Protein AF-A0A3D1ZGX5-F1 (afdb_monomer_lite)

Radius of gyration: 14.47 Å; chains: 1; bounding box: 33×25×50 Å

Foldseek 3Di:
DDQDPVNVLVVLLVQLLVLLVLLLCLQQPVPDDPPNDRLDAQSPVQVVCSSVVSCCLPPNDDPPDDDDDDPSNQSSVQSSCVVVVNDDPVQSNQPSHDVGGD

Secondary structure (DSSP, 8-state):
-PPPHHHHHHHHHHHHHHHHHHHHHIIIIIS--TT-------HHHHHTTHHHHHHIIIII--TT------GGGHHHHHHHHHHTT-S-GGGGG-BTSTTSB-

pLDDT: mean 94.13, std 5.49, range [61.94, 98.69]

Sequence (102 aa):
MFIDRDDVLEEIQDRVLWIAMQLVHHANNVRQNPDGSKVGGHQSSSASVVTMMTSLYFDYMNAGDRVAVKPHASPVYHAIQYLLGNLDPKYLTEMRAFHGLQ

Structure (mmCIF, N/CA/C/O backbone):
data_AF-A0A3D1ZGX5-F1
#
_entry.id   AF-A0A3D1ZGX5-F1
#
loop_
_atom_site.group_PDB
_atom_site.id
_atom_site.type_symbol
_atom_site.label_atom_id
_atom_site.label_alt_id
_atom_site.label_comp_id
_atom_site.label_asym_id
_atom_site.label_entity_id
_atom_site.label_seq_id
_atom_site.pdbx_PDB_ins_code
_atom_site.Cartn_x
_atom_site.Cartn_y
_atom_site.Cartn_z
_atom_site.occupancy
_atom_site.B_iso_or_equiv
_atom_site.auth_seq_id
_atom_site.auth_comp_id
_atom_site.auth_asym_id
_atom_site.auth_atom_id
_atom_site.pdbx_PDB_model_num
ATOM 1 N N . MET A 1 1 ? -0.746 2.849 -30.001 1.00 61.94 1 MET A N 1
ATOM 2 C CA . MET A 1 1 ? -0.198 3.588 -28.850 1.00 61.94 1 MET A CA 1
ATOM 3 C C . MET A 1 1 ? 0.609 2.576 -28.064 1.00 61.94 1 MET A C 1
ATOM 5 O O . MET A 1 1 ? 0.029 1.584 -27.643 1.00 61.94 1 MET A O 1
ATOM 9 N N . PHE A 1 2 ? 1.933 2.714 -28.038 1.00 74.19 2 PHE A N 1
ATOM 10 C CA . PHE A 1 2 ? 2.760 1.881 -27.165 1.00 74.19 2 PHE A CA 1
ATOM 11 C C . PHE A 1 2 ? 2.602 2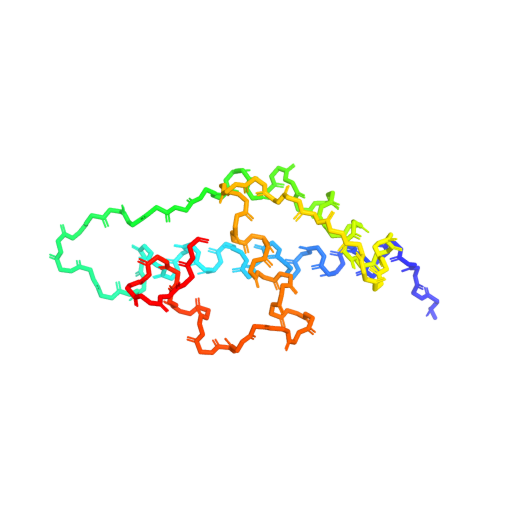.445 -25.757 1.00 74.19 2 PHE A C 1
ATOM 13 O O . PHE A 1 2 ? 2.667 3.660 -25.600 1.00 74.19 2 PHE A O 1
ATOM 20 N N . ILE A 1 3 ? 2.293 1.587 -24.792 1.00 82.00 3 ILE A N 1
ATOM 21 C CA . ILE A 1 3 ? 2.225 1.973 -23.384 1.00 82.00 3 ILE A CA 1
ATOM 22 C C . ILE A 1 3 ? 3.671 2.006 -22.883 1.00 82.00 3 ILE A C 1
ATOM 24 O O . ILE A 1 3 ? 4.379 1.009 -23.054 1.00 82.00 3 ILE A O 1
ATOM 28 N N . ASP A 1 4 ? 4.117 3.139 -22.339 1.00 94.12 4 ASP A N 1
ATOM 29 C CA . ASP A 1 4 ? 5.440 3.230 -21.726 1.00 94.12 4 ASP A CA 1
ATOM 30 C C . ASP A 1 4 ? 5.444 2.496 -20.377 1.00 94.12 4 ASP A C 1
ATOM 32 O O . ASP A 1 4 ? 4.427 2.423 -19.689 1.00 94.12 4 ASP A O 1
ATOM 36 N N . ARG A 1 5 ? 6.585 1.927 -19.981 1.00 94.06 5 ARG A N 1
ATOM 37 C CA . ARG A 1 5 ? 6.710 1.249 -18.681 1.00 94.06 5 ARG A CA 1
ATOM 38 C C . ARG A 1 5 ? 6.383 2.214 -17.545 1.00 94.06 5 ARG A C 1
ATOM 40 O O . ARG A 1 5 ? 5.713 1.821 -16.593 1.00 94.06 5 ARG A O 1
ATOM 47 N N . ASP A 1 6 ? 6.853 3.450 -17.653 1.00 95.38 6 ASP A N 1
ATOM 48 C CA . ASP A 1 6 ? 6.671 4.451 -16.612 1.00 95.38 6 ASP A CA 1
ATOM 49 C C . ASP A 1 6 ? 5.179 4.838 -16.493 1.00 95.38 6 ASP A C 1
ATOM 51 O O . ASP A 1 6 ? 4.678 4.919 -15.373 1.00 95.38 6 ASP A O 1
ATOM 55 N N . ASP A 1 7 ? 4.427 4.887 -17.607 1.00 96.44 7 ASP A N 1
ATOM 56 C CA . ASP A 1 7 ? 2.960 5.056 -17.596 1.00 96.44 7 ASP A CA 1
ATOM 57 C C . ASP A 1 7 ? 2.257 3.919 -16.822 1.00 96.44 7 ASP A C 1
ATOM 59 O O . ASP A 1 7 ? 1.339 4.156 -16.034 1.00 96.44 7 ASP A O 1
ATOM 63 N N . VAL A 1 8 ? 2.693 2.664 -17.011 1.00 97.25 8 VAL A N 1
ATOM 64 C CA . VAL A 1 8 ? 2.136 1.510 -16.272 1.00 97.25 8 VAL A CA 1
ATOM 65 C C . VAL A 1 8 ? 2.439 1.619 -14.781 1.00 97.25 8 VAL A C 1
ATOM 67 O O . VAL A 1 8 ? 1.580 1.328 -13.947 1.00 97.25 8 VAL A O 1
ATOM 70 N N . LEU A 1 9 ? 3.662 2.017 -14.426 1.00 98.06 9 LEU A N 1
ATOM 71 C CA . LEU A 1 9 ? 4.058 2.178 -13.030 1.00 98.06 9 LEU A CA 1
ATOM 72 C C . LEU A 1 9 ? 3.276 3.307 -12.350 1.00 98.06 9 LEU A C 1
ATOM 74 O O . LEU A 1 9 ? 2.904 3.148 -11.187 1.00 98.06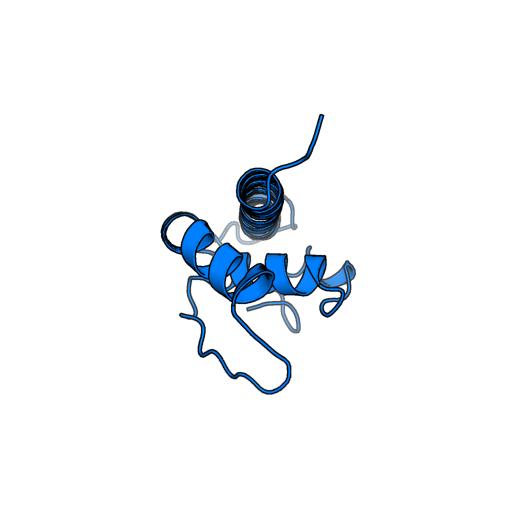 9 LEU A O 1
ATOM 78 N N . GLU A 1 10 ? 2.973 4.397 -13.056 1.00 98.00 10 GLU A N 1
ATOM 79 C CA . GLU A 1 10 ? 2.095 5.459 -12.555 1.00 98.00 10 GLU A CA 1
ATOM 80 C C . GLU A 1 10 ? 0.668 4.948 -12.299 1.00 98.00 10 GLU A C 1
ATOM 82 O O . GLU A 1 10 ? 0.123 5.177 -11.217 1.00 98.00 10 GLU A O 1
ATOM 87 N N . GLU A 1 11 ? 0.088 4.166 -13.217 1.00 98.25 11 GLU A N 1
ATOM 88 C CA . GLU A 1 11 ? -1.248 3.582 -13.019 1.00 98.25 11 GLU A CA 1
ATOM 89 C C . GLU A 1 11 ? -1.285 2.629 -11.808 1.00 98.25 11 GLU A C 1
ATOM 91 O O . GLU A 1 11 ? -2.210 2.665 -10.983 1.00 98.25 11 GLU A O 1
ATOM 96 N N . ILE A 1 12 ? -0.249 1.797 -11.649 1.00 98.56 12 ILE A N 1
ATOM 97 C CA . ILE A 1 12 ? -0.108 0.920 -10.481 1.00 98.56 12 ILE A CA 1
ATOM 98 C C . ILE A 1 12 ? 0.039 1.755 -9.205 1.00 98.56 12 ILE A C 1
ATOM 100 O O . ILE A 1 12 ? -0.622 1.458 -8.207 1.00 98.56 12 ILE A O 1
ATOM 104 N N . GLN A 1 13 ? 0.867 2.800 -9.220 1.00 98.56 13 GLN A N 1
ATOM 105 C CA . GLN A 1 13 ? 1.079 3.686 -8.076 1.00 98.56 13 GLN A CA 1
ATOM 106 C C . GLN A 1 13 ? -0.237 4.313 -7.609 1.00 98.56 13 GLN A C 1
ATOM 108 O O . GLN A 1 13 ? -0.534 4.289 -6.411 1.00 98.56 13 GLN A O 1
ATOM 113 N N . ASP A 1 14 ? -1.041 4.834 -8.535 1.00 98.56 14 ASP A N 1
ATOM 114 C CA . ASP A 1 14 ? -2.335 5.444 -8.230 1.00 98.56 14 ASP A CA 1
ATOM 115 C C . ASP A 1 14 ? -3.295 4.430 -7.607 1.00 98.56 14 ASP A C 1
ATOM 117 O O . ASP A 1 14 ? -3.972 4.716 -6.611 1.00 98.56 14 ASP A O 1
ATOM 121 N N . ARG A 1 15 ? -3.302 3.197 -8.125 1.00 98.69 15 ARG A N 1
ATOM 122 C CA . ARG A 1 15 ? -4.093 2.099 -7.562 1.00 98.69 15 ARG A CA 1
ATOM 123 C C . ARG A 1 15 ? -3.635 1.726 -6.153 1.00 98.69 15 ARG A C 1
ATOM 125 O O . ARG A 1 15 ? -4.479 1.560 -5.268 1.00 98.69 15 ARG A O 1
ATOM 132 N N . VAL A 1 16 ? -2.326 1.612 -5.932 1.00 98.69 16 VAL A N 1
ATOM 133 C CA . VAL A 1 16 ? -1.729 1.326 -4.620 1.00 98.69 16 VAL A CA 1
ATOM 134 C C . VAL A 1 16 ? -2.086 2.426 -3.626 1.00 98.69 16 VAL A C 1
ATOM 136 O O . VAL A 1 16 ? -2.556 2.127 -2.526 1.00 98.69 16 VAL A O 1
ATOM 139 N N . LEU A 1 17 ? -1.909 3.694 -4.009 1.00 98.56 17 LEU A N 1
ATOM 140 C CA . LEU A 1 17 ? -2.214 4.837 -3.157 1.00 98.56 17 LEU A CA 1
ATOM 141 C C . LEU A 1 17 ? -3.698 4.863 -2.795 1.00 98.56 17 LEU A C 1
ATOM 143 O O . LEU A 1 17 ? -4.039 4.996 -1.618 1.00 98.56 17 LEU A O 1
ATOM 147 N N . TRP A 1 18 ? -4.576 4.679 -3.783 1.00 98.44 18 TRP A N 1
ATOM 148 C CA . TRP A 1 18 ? -6.016 4.645 -3.565 1.00 98.44 18 TRP A CA 1
ATOM 149 C C . TRP A 1 18 ? -6.408 3.565 -2.558 1.00 98.44 18 TRP A C 1
ATOM 151 O O . TRP A 1 18 ? -7.064 3.865 -1.560 1.00 98.44 18 TRP A O 1
ATOM 161 N N . ILE A 1 19 ? -5.960 2.324 -2.763 1.00 98.44 19 ILE A N 1
ATOM 162 C CA . ILE A 1 19 ? -6.267 1.210 -1.857 1.00 98.44 19 ILE A CA 1
ATOM 163 C C . ILE A 1 19 ? -5.717 1.497 -0.457 1.00 98.44 19 ILE A C 1
ATOM 165 O O . ILE A 1 19 ? -6.455 1.368 0.516 1.00 98.44 19 ILE A O 1
ATOM 169 N N . ALA A 1 20 ? -4.472 1.966 -0.338 1.00 98.00 20 ALA A N 1
ATOM 170 C CA . ALA A 1 20 ? -3.866 2.315 0.946 1.00 98.00 20 ALA A CA 1
ATOM 171 C C . ALA A 1 20 ? -4.683 3.372 1.713 1.00 98.00 20 ALA A C 1
ATOM 173 O O . ALA A 1 20 ? -4.891 3.242 2.923 1.00 98.00 20 ALA A O 1
ATOM 174 N N . MET A 1 21 ? -5.187 4.403 1.025 1.00 97.69 21 MET A N 1
ATOM 175 C CA . MET A 1 21 ? -6.066 5.401 1.640 1.00 97.69 21 MET A CA 1
ATOM 176 C C . MET A 1 21 ? -7.410 4.797 2.051 1.00 97.69 21 MET A C 1
ATOM 178 O O . MET A 1 21 ? -7.901 5.121 3.134 1.00 97.69 21 MET A O 1
ATOM 182 N N . GLN A 1 22 ? -7.980 3.908 1.232 1.00 97.69 22 GLN A N 1
ATOM 183 C CA . GLN A 1 22 ? -9.244 3.232 1.526 1.00 97.69 22 GLN A CA 1
ATOM 184 C C . GLN A 1 22 ? -9.140 2.283 2.724 1.00 97.69 22 GLN A C 1
ATOM 186 O O . GLN A 1 22 ? -10.056 2.265 3.540 1.00 97.69 22 GLN A O 1
ATOM 191 N N . LEU A 1 23 ? -8.016 1.579 2.910 1.00 97.56 23 LEU A N 1
ATOM 192 C CA . LEU A 1 23 ? -7.765 0.772 4.112 1.00 97.56 23 LEU A CA 1
ATOM 193 C C . LEU A 1 23 ? -7.879 1.627 5.384 1.00 97.56 23 LEU A C 1
ATOM 195 O O . LEU A 1 23 ? -8.620 1.299 6.314 1.00 97.56 23 LEU A O 1
ATOM 199 N N . VAL A 1 24 ? -7.174 2.765 5.403 1.00 96.31 24 VAL A N 1
ATOM 200 C CA . VAL A 1 24 ? -7.177 3.682 6.553 1.00 96.31 24 VAL A CA 1
ATOM 201 C C . VAL A 1 24 ? -8.555 4.318 6.732 1.00 96.31 24 VAL A C 1
ATOM 203 O O . VAL A 1 24 ? -9.047 4.428 7.859 1.00 96.31 24 VAL A O 1
ATOM 206 N N . HIS A 1 25 ? -9.196 4.727 5.635 1.00 96.06 25 HIS A N 1
ATOM 207 C CA . HIS A 1 25 ? -10.529 5.316 5.666 1.00 96.06 25 HIS A CA 1
ATOM 208 C C . HIS A 1 25 ? -11.552 4.333 6.235 1.00 96.06 25 HIS A C 1
ATOM 210 O O . HIS A 1 25 ? -12.269 4.698 7.167 1.00 96.06 25 HIS A O 1
ATOM 216 N N . HIS A 1 26 ? -11.570 3.091 5.746 1.00 96.25 26 HIS A N 1
ATOM 217 C CA . HIS A 1 26 ? -12.488 2.053 6.196 1.00 96.25 26 HIS A CA 1
ATOM 218 C C . HIS A 1 26 ? -12.346 1.801 7.699 1.00 96.25 26 HIS A C 1
ATOM 220 O O . HIS A 1 26 ? -13.338 1.829 8.429 1.00 96.25 26 HIS A O 1
ATOM 226 N N . ALA A 1 27 ? -11.109 1.641 8.181 1.00 95.19 27 ALA A N 1
ATOM 227 C CA . ALA A 1 27 ? -10.826 1.385 9.590 1.00 95.19 27 ALA A CA 1
ATOM 228 C C . ALA A 1 27 ? -11.296 2.501 10.538 1.00 95.19 27 ALA A C 1
ATOM 230 O O . ALA A 1 27 ? -11.617 2.204 11.687 1.00 95.19 27 ALA A O 1
ATOM 231 N N . ASN A 1 28 ? -11.311 3.758 10.079 1.00 94.88 28 ASN A N 1
ATOM 232 C CA . ASN A 1 28 ? -11.634 4.918 10.917 1.00 94.88 28 ASN A CA 1
ATOM 233 C C . ASN A 1 28 ? -13.046 5.486 10.695 1.00 94.88 28 ASN A C 1
ATOM 235 O O . ASN A 1 28 ? -13.528 6.198 11.570 1.00 94.88 28 ASN A O 1
ATOM 239 N N . ASN A 1 29 ? -13.685 5.234 9.546 1.00 94.25 29 ASN A N 1
ATOM 240 C CA . ASN A 1 29 ? -14.931 5.917 9.162 1.00 94.25 29 ASN A CA 1
ATOM 241 C C . ASN A 1 29 ? -16.061 4.976 8.718 1.00 94.25 29 ASN A C 1
ATOM 243 O O . ASN A 1 29 ? -17.210 5.404 8.717 1.00 94.25 29 ASN A O 1
ATOM 247 N N . VAL A 1 30 ? -15.762 3.732 8.324 1.00 95.69 30 VAL A N 1
ATOM 248 C CA . VAL A 1 30 ? -16.775 2.788 7.808 1.00 95.69 30 VAL A CA 1
ATOM 249 C C . VAL A 1 30 ? -17.045 1.664 8.802 1.00 95.69 30 VAL A C 1
ATOM 251 O O . VAL A 1 30 ? -18.199 1.345 9.078 1.00 95.69 30 VAL A O 1
ATOM 254 N N . ARG A 1 31 ? -15.990 1.067 9.368 1.00 93.50 31 ARG A N 1
ATOM 255 C CA . ARG A 1 31 ? -16.129 0.023 10.385 1.00 93.50 31 ARG A CA 1
ATOM 256 C C . ARG A 1 31 ? -16.803 0.593 11.632 1.00 93.50 31 ARG A C 1
ATOM 258 O O . ARG A 1 31 ? -16.414 1.653 12.119 1.00 93.50 31 ARG A O 1
ATOM 265 N N . GLN A 1 32 ? -17.778 -0.143 12.169 1.00 92.75 32 GLN A N 1
ATOM 266 C CA . GLN A 1 32 ? -18.458 0.234 13.404 1.00 92.75 32 GLN A CA 1
ATOM 267 C C . GLN A 1 32 ? -17.439 0.426 14.531 1.00 92.75 32 GLN A C 1
ATOM 269 O O . GLN A 1 32 ? -16.620 -0.451 14.800 1.00 92.75 32 GLN A O 1
ATOM 274 N N . ASN A 1 33 ? -17.515 1.581 15.186 1.00 88.81 33 ASN A N 1
ATOM 275 C CA . ASN A 1 33 ? -16.571 1.988 16.212 1.00 88.81 33 ASN A CA 1
ATOM 276 C C . ASN A 1 33 ? -17.319 2.561 17.429 1.00 88.81 33 ASN A C 1
ATOM 278 O O . ASN A 1 33 ? -17.521 3.774 17.503 1.00 88.81 33 ASN A O 1
ATOM 282 N N . PRO A 1 34 ? -17.799 1.703 18.350 1.00 87.81 34 PRO A N 1
ATOM 283 C CA . PRO A 1 34 ? -18.669 2.126 19.449 1.00 87.81 34 PRO A CA 1
ATOM 284 C C . PRO A 1 34 ? -18.027 3.124 20.419 1.00 87.81 34 PRO A C 1
ATOM 286 O O . PRO A 1 34 ? -18.745 3.905 21.036 1.00 87.81 34 PRO A O 1
ATOM 289 N N . ASP A 1 35 ? -16.698 3.104 20.557 1.00 88.19 35 ASP A N 1
ATOM 290 C CA . ASP A 1 35 ? -15.960 4.015 21.440 1.00 88.19 35 ASP A CA 1
ATOM 291 C C . ASP A 1 35 ? -15.543 5.333 20.755 1.00 88.19 35 ASP A C 1
ATOM 293 O O . ASP A 1 35 ? -15.088 6.263 21.422 1.00 88.19 35 ASP A O 1
ATOM 297 N N . GLY A 1 36 ? -15.714 5.433 19.431 1.00 83.38 36 GLY A N 1
ATOM 298 C CA . GLY A 1 36 ? -15.376 6.612 18.631 1.00 83.38 36 GLY A CA 1
ATOM 299 C C . GLY A 1 36 ? -13.876 6.919 18.520 1.00 83.38 36 GLY A C 1
ATOM 300 O O . GLY A 1 36 ? -13.503 7.960 17.974 1.00 83.38 36 GLY A O 1
ATOM 301 N N . SER A 1 37 ? -12.998 6.045 19.015 1.00 88.50 37 SER A N 1
ATOM 302 C CA . SER A 1 37 ? -11.551 6.253 19.015 1.00 88.50 37 SER A CA 1
ATOM 303 C C . SER A 1 37 ? -10.951 6.052 17.621 1.00 88.50 37 SER A C 1
ATOM 305 O O . SER A 1 37 ? -11.302 5.130 16.887 1.00 88.50 37 SER A O 1
ATOM 307 N N . LYS A 1 38 ? -10.014 6.911 17.203 1.00 85.12 38 LYS A N 1
ATOM 308 C CA . LYS A 1 38 ? -9.321 6.681 15.929 1.00 85.12 38 LYS A CA 1
ATOM 309 C C . LYS A 1 38 ? -8.402 5.475 16.057 1.00 85.12 38 LYS A C 1
ATOM 311 O O . LYS A 1 38 ? -7.455 5.494 16.838 1.00 85.12 38 LYS A O 1
ATOM 316 N N . VAL A 1 39 ? -8.632 4.479 15.211 1.00 87.00 39 VAL A N 1
ATOM 317 C CA . VAL A 1 39 ? -7.817 3.261 15.157 1.00 87.00 39 VAL A CA 1
ATOM 318 C C . VAL A 1 39 ? -6.424 3.546 14.568 1.00 87.00 39 VAL A C 1
ATOM 320 O O . VAL A 1 39 ? -5.456 2.838 14.842 1.00 87.00 39 VAL A O 1
ATOM 323 N N . GLY A 1 40 ? -6.299 4.625 13.787 1.00 84.88 40 GLY A N 1
ATOM 324 C CA . GLY A 1 40 ? -5.031 5.105 13.240 1.00 84.88 40 GLY A CA 1
ATOM 325 C C . GLY A 1 40 ? -4.749 4.610 11.820 1.00 84.88 40 GLY A C 1
ATOM 326 O O . GLY A 1 40 ? -5.651 4.192 11.098 1.00 84.88 40 GLY A O 1
ATOM 327 N N . GLY A 1 41 ? -3.484 4.716 11.408 1.00 83.62 41 GLY A N 1
ATOM 328 C CA . GLY A 1 41 ? -3.038 4.537 10.021 1.00 83.62 41 GLY A CA 1
ATOM 329 C C . GLY A 1 41 ? -2.443 5.834 9.465 1.00 83.62 41 GLY A C 1
ATOM 330 O O . GLY A 1 41 ? -3.062 6.892 9.532 1.00 83.62 41 GLY A O 1
ATOM 331 N N . HIS A 1 42 ? -1.211 5.773 8.955 1.00 87.38 42 HIS A N 1
ATOM 332 C CA . HIS A 1 42 ? -0.465 6.965 8.540 1.00 87.38 42 HIS A CA 1
ATOM 333 C C . HIS A 1 42 ? -0.605 7.204 7.035 1.00 87.38 42 HIS A C 1
ATOM 335 O O . HIS A 1 42 ? 0.190 6.703 6.238 1.00 87.38 42 HIS A O 1
ATOM 341 N N . GLN A 1 43 ? -1.595 8.008 6.646 1.00 90.06 43 GLN A N 1
ATOM 342 C CA . GLN A 1 43 ? -1.802 8.390 5.243 1.00 90.06 43 GLN A CA 1
ATOM 343 C C . GLN A 1 43 ? -0.631 9.208 4.686 1.00 90.06 43 GLN A C 1
ATOM 345 O O . GLN A 1 43 ? -0.149 8.918 3.598 1.00 90.06 43 GLN A O 1
ATOM 350 N N . SER A 1 44 ? -0.106 10.165 5.458 1.00 90.31 44 SER A N 1
ATOM 351 C CA . SER A 1 44 ? 1.036 10.989 5.037 1.00 90.31 44 SER A CA 1
ATOM 352 C C . SER A 1 44 ? 2.301 10.160 4.807 1.00 90.31 44 SER A C 1
ATOM 354 O O . SER A 1 44 ? 2.930 10.280 3.761 1.00 90.31 44 SER A O 1
ATOM 356 N N . SER A 1 45 ? 2.639 9.263 5.742 1.00 89.12 45 SER A N 1
ATOM 357 C CA . SER A 1 45 ? 3.792 8.364 5.589 1.00 89.12 45 SER A CA 1
ATOM 358 C C . SER A 1 45 ? 3.615 7.369 4.443 1.00 89.12 45 SER A C 1
ATOM 360 O O . SER A 1 45 ? 4.614 6.904 3.908 1.00 89.12 45 SER A O 1
ATOM 362 N N . SER A 1 46 ? 2.374 7.011 4.106 1.00 91.56 46 SER A N 1
ATOM 363 C CA . SER A 1 46 ? 2.051 6.144 2.970 1.00 91.56 46 SER A CA 1
ATOM 364 C C . SER A 1 46 ? 2.256 6.887 1.649 1.00 91.56 46 SER A C 1
ATOM 366 O O . SER A 1 46 ? 2.991 6.420 0.784 1.00 91.56 46 SER A O 1
ATOM 368 N N . ALA A 1 47 ? 1.692 8.091 1.531 1.00 94.44 47 ALA A N 1
ATOM 369 C CA . ALA A 1 47 ? 1.846 8.933 0.350 1.00 94.44 47 ALA A CA 1
ATOM 370 C C . ALA A 1 47 ? 3.318 9.286 0.078 1.00 94.44 47 ALA A C 1
ATOM 372 O O . ALA A 1 47 ? 3.746 9.281 -1.069 1.00 94.44 47 ALA A O 1
ATOM 373 N N . SER A 1 48 ? 4.125 9.515 1.120 1.00 95.06 48 SER A N 1
ATOM 374 C CA . SER A 1 48 ? 5.537 9.884 0.951 1.00 95.06 48 SER A CA 1
ATOM 375 C C . SER A 1 48 ? 6.436 8.765 0.412 1.00 95.06 48 SER A C 1
ATOM 377 O O . SER A 1 48 ? 7.569 9.046 0.036 1.00 95.06 48 SER A O 1
ATOM 379 N N . VAL A 1 49 ? 5.996 7.501 0.436 1.00 95.88 49 VAL A N 1
ATOM 380 C CA . VAL A 1 49 ? 6.823 6.351 0.013 1.00 95.88 49 VAL A CA 1
ATOM 381 C C . VAL A 1 49 ? 6.242 5.575 -1.167 1.00 95.88 49 VAL A C 1
ATOM 383 O O . VAL A 1 49 ? 6.894 4.649 -1.646 1.00 95.88 49 VAL A O 1
ATOM 386 N N . VAL A 1 50 ? 5.040 5.920 -1.641 1.00 97.81 50 VAL A N 1
ATOM 387 C CA . VAL A 1 50 ? 4.309 5.101 -2.622 1.00 97.81 50 VAL A CA 1
ATOM 388 C C . VAL A 1 50 ? 5.057 4.954 -3.948 1.00 97.81 50 VAL A C 1
ATOM 390 O O . VAL A 1 50 ? 5.124 3.847 -4.472 1.00 97.81 50 VAL A O 1
ATOM 393 N N . THR A 1 51 ? 5.711 6.012 -4.433 1.00 97.94 51 THR A N 1
ATOM 394 C CA . THR A 1 51 ? 6.535 5.971 -5.654 1.00 97.94 51 THR A CA 1
ATOM 395 C C . THR A 1 51 ? 7.699 5.001 -5.516 1.00 97.94 51 THR A C 1
ATOM 397 O O . THR A 1 51 ? 7.884 4.113 -6.346 1.00 97.94 51 THR A O 1
ATOM 400 N N . MET A 1 52 ? 8.445 5.112 -4.413 1.00 97.25 52 MET A N 1
ATOM 401 C CA . MET A 1 52 ? 9.591 4.246 -4.139 1.00 97.25 52 MET A CA 1
ATOM 402 C C . MET A 1 52 ? 9.163 2.786 -3.981 1.00 97.25 52 MET A C 1
ATOM 404 O O . MET A 1 52 ? 9.801 1.900 -4.535 1.00 97.25 52 MET A O 1
ATOM 408 N N . MET A 1 53 ? 8.079 2.524 -3.245 1.00 97.81 53 MET A N 1
ATOM 409 C CA . MET A 1 53 ? 7.582 1.161 -3.067 1.00 97.81 53 MET A CA 1
ATOM 410 C C . MET A 1 53 ? 7.023 0.581 -4.371 1.00 97.81 53 MET A C 1
ATOM 412 O O . MET A 1 53 ? 7.244 -0.592 -4.637 1.00 97.81 53 MET A O 1
ATOM 416 N N . THR A 1 54 ? 6.361 1.378 -5.209 1.00 98.38 54 THR A N 1
ATOM 417 C CA . THR A 1 54 ? 5.855 0.899 -6.505 1.00 98.38 54 THR A CA 1
ATOM 418 C C . THR A 1 54 ? 7.004 0.488 -7.422 1.00 98.38 54 THR A C 1
ATOM 420 O O . THR A 1 54 ? 7.037 -0.653 -7.874 1.00 98.38 54 THR A O 1
ATOM 423 N N . SER A 1 55 ? 8.002 1.356 -7.612 1.00 97.44 55 SER A N 1
ATOM 424 C CA . SER A 1 55 ? 9.196 1.011 -8.398 1.00 97.44 55 SER A CA 1
ATOM 425 C C . SER A 1 55 ? 9.927 -0.206 -7.815 1.00 97.44 55 SER A C 1
ATOM 427 O O . SER A 1 55 ? 10.272 -1.138 -8.540 1.00 97.44 55 SER A O 1
ATOM 429 N N . LEU A 1 56 ? 10.090 -0.267 -6.489 1.00 97.19 56 LEU A N 1
ATOM 430 C CA . LEU A 1 56 ? 10.783 -1.381 -5.851 1.00 97.19 56 LEU A CA 1
ATOM 431 C C . LEU A 1 56 ? 10.081 -2.724 -6.114 1.00 97.19 56 LEU A C 1
ATOM 433 O O . LEU A 1 56 ? 10.748 -3.675 -6.501 1.00 97.19 56 LEU A O 1
ATOM 437 N N . TYR A 1 57 ? 8.763 -2.814 -5.926 1.00 97.44 57 TYR A N 1
ATOM 438 C CA . TYR A 1 57 ? 8.038 -4.087 -6.029 1.00 97.44 57 TYR A CA 1
ATOM 439 C C . TYR A 1 57 ? 7.679 -4.505 -7.458 1.00 97.44 57 TYR A C 1
ATOM 441 O O . TYR A 1 57 ? 7.585 -5.704 -7.709 1.00 97.44 57 TYR A O 1
ATOM 449 N N . PHE A 1 58 ? 7.435 -3.554 -8.364 1.00 97.12 58 PHE A N 1
ATOM 450 C CA . PHE A 1 58 ? 6.907 -3.849 -9.704 1.00 97.12 58 PHE A CA 1
ATOM 451 C C . PHE A 1 58 ? 7.934 -3.709 -10.834 1.00 97.12 58 PHE A C 1
ATOM 453 O O . PHE A 1 58 ? 7.634 -4.115 -11.952 1.00 97.12 58 PHE A O 1
ATOM 460 N N . ASP A 1 59 ? 9.127 -3.175 -10.558 1.00 96.12 59 ASP A N 1
ATOM 461 C CA . ASP A 1 59 ? 10.192 -3.004 -11.560 1.00 96.12 59 ASP A CA 1
ATOM 462 C C . ASP A 1 59 ? 11.530 -3.623 -11.117 1.00 96.12 59 ASP A C 1
ATOM 464 O O . ASP A 1 59 ? 12.211 -4.262 -11.916 1.00 96.12 59 ASP A O 1
ATOM 468 N N . TYR A 1 60 ? 11.906 -3.494 -9.837 1.00 96.69 60 TYR A N 1
ATOM 469 C CA . TYR A 1 60 ? 13.262 -3.853 -9.393 1.00 96.69 60 TYR A CA 1
ATOM 470 C C . TYR A 1 60 ? 13.394 -5.205 -8.668 1.00 96.69 60 TYR A C 1
ATOM 472 O O . TYR A 1 60 ? 14.364 -5.934 -8.891 1.00 96.69 60 TYR A O 1
ATOM 480 N N . MET A 1 61 ? 12.475 -5.536 -7.756 1.00 96.38 61 MET A N 1
ATOM 481 C CA . MET A 1 61 ? 12.587 -6.730 -6.910 1.00 96.38 61 MET A CA 1
ATOM 482 C C . MET A 1 61 ? 12.370 -8.031 -7.687 1.00 96.38 61 MET A C 1
ATOM 484 O O . MET A 1 61 ? 11.520 -8.131 -8.567 1.00 96.38 61 MET A O 1
ATOM 488 N N . ASN A 1 62 ? 13.093 -9.067 -7.270 1.00 94.62 62 ASN A N 1
ATOM 489 C CA . ASN A 1 62 ? 13.001 -10.422 -7.792 1.00 94.62 62 ASN A CA 1
ATOM 490 C C . ASN A 1 62 ? 12.618 -11.432 -6.701 1.00 94.62 62 ASN A C 1
ATOM 492 O O . ASN A 1 62 ? 12.610 -11.150 -5.499 1.00 94.62 62 ASN A O 1
ATOM 496 N N . ALA A 1 63 ? 12.311 -12.659 -7.126 1.00 92.44 63 ALA A N 1
ATOM 497 C CA . ALA A 1 63 ? 12.040 -13.756 -6.208 1.00 92.44 63 ALA A CA 1
ATOM 498 C C . ALA A 1 63 ? 13.232 -13.998 -5.263 1.00 92.44 63 ALA A C 1
ATOM 500 O O . ALA A 1 63 ? 14.360 -14.206 -5.703 1.00 92.44 63 ALA A O 1
ATOM 501 N N . GLY A 1 64 ? 12.962 -14.013 -3.956 1.00 93.38 64 GLY A N 1
ATOM 502 C CA . GLY A 1 64 ? 13.972 -14.212 -2.912 1.00 93.38 64 GLY A CA 1
ATOM 503 C C . GLY A 1 64 ? 14.493 -12.922 -2.276 1.00 93.38 64 GLY A C 1
ATOM 504 O O . GLY A 1 64 ? 15.040 -12.994 -1.170 1.00 93.38 64 GLY A O 1
ATOM 505 N N . ASP A 1 65 ? 14.263 -11.762 -2.897 1.00 96.06 65 ASP A N 1
ATOM 506 C CA . ASP A 1 65 ? 14.589 -10.473 -2.292 1.00 96.06 65 ASP A CA 1
ATOM 507 C C . ASP A 1 65 ? 13.768 -10.242 -1.020 1.00 96.06 65 ASP A C 1
ATOM 509 O O . ASP A 1 65 ? 12.608 -10.646 -0.894 1.00 96.06 65 ASP A O 1
ATOM 513 N N . ARG A 1 66 ? 14.388 -9.581 -0.040 1.00 93.38 66 ARG A N 1
ATOM 514 C CA . ARG A 1 66 ? 13.778 -9.290 1.260 1.00 93.38 66 ARG A CA 1
ATOM 515 C C . ARG A 1 66 ? 13.796 -7.798 1.507 1.00 93.38 66 ARG A C 1
ATOM 517 O O . ARG A 1 66 ? 14.834 -7.156 1.392 1.00 93.38 66 ARG A O 1
ATOM 524 N N . VAL A 1 67 ? 12.656 -7.270 1.925 1.00 92.69 67 VAL A N 1
ATOM 525 C CA . VAL A 1 67 ? 12.488 -5.852 2.228 1.00 92.69 67 VAL A CA 1
ATOM 526 C C . VAL A 1 67 ? 11.890 -5.690 3.616 1.00 92.69 67 VAL A C 1
ATOM 528 O O . VAL A 1 67 ? 10.890 -6.314 3.968 1.00 92.69 67 VAL A O 1
ATOM 531 N N . ALA A 1 68 ? 12.521 -4.840 4.420 1.00 93.56 68 ALA A N 1
ATOM 532 C CA . ALA A 1 68 ? 11.980 -4.407 5.696 1.00 93.56 68 ALA A CA 1
ATOM 533 C C . ALA A 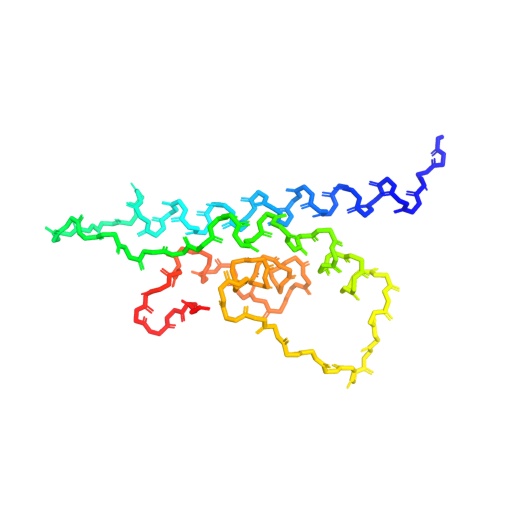1 68 ? 11.218 -3.098 5.474 1.00 93.56 68 ALA A C 1
ATOM 535 O O . ALA A 1 68 ? 11.814 -2.035 5.303 1.00 93.56 68 ALA A O 1
ATOM 536 N N . VAL A 1 69 ? 9.889 -3.174 5.447 1.00 91.50 69 VAL A N 1
ATOM 537 C CA . VAL A 1 69 ? 9.047 -1.989 5.271 1.00 91.50 69 VAL A CA 1
ATOM 538 C C . VAL A 1 69 ? 8.904 -1.257 6.604 1.00 91.50 69 VAL A C 1
ATOM 540 O O . VAL A 1 69 ? 8.667 -1.867 7.647 1.00 91.50 69 VAL A O 1
ATOM 543 N N . LYS A 1 70 ? 9.012 0.076 6.576 1.00 87.31 70 LYS A N 1
ATOM 544 C CA . LYS A 1 70 ? 8.714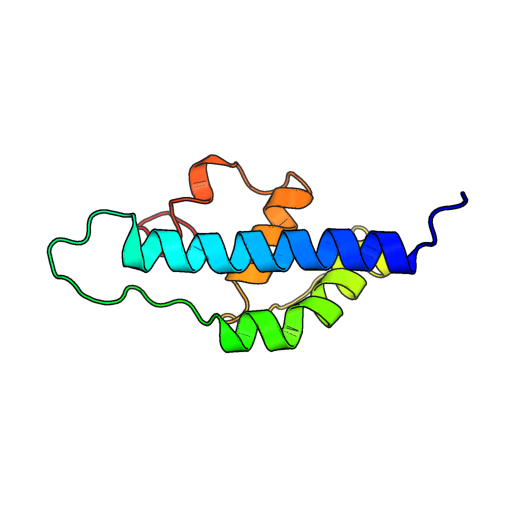 0.917 7.741 1.00 87.31 70 LYS A CA 1
ATOM 545 C C . LYS A 1 70 ? 7.284 0.626 8.233 1.00 87.31 70 LYS A C 1
ATOM 547 O O . LYS A 1 70 ? 6.360 0.768 7.435 1.00 87.31 70 LYS A O 1
ATOM 552 N N . PRO A 1 71 ? 7.049 0.344 9.530 1.00 87.88 71 PRO A N 1
ATOM 553 C CA . PRO A 1 71 ? 5.727 -0.068 10.018 1.00 87.88 71 PRO A CA 1
ATOM 554 C C . PRO A 1 71 ? 4.579 0.892 9.671 1.00 87.88 71 PRO A C 1
ATOM 556 O O . PRO A 1 71 ? 3.461 0.467 9.416 1.00 87.88 71 PRO A O 1
ATOM 559 N N . HIS A 1 72 ? 4.842 2.199 9.618 1.00 89.38 72 HIS A N 1
ATOM 560 C CA . HIS A 1 72 ? 3.821 3.205 9.299 1.00 89.38 72 HIS A CA 1
ATOM 561 C C . HIS A 1 72 ? 3.446 3.279 7.808 1.00 89.38 72 HIS A C 1
ATOM 563 O O . HIS A 1 72 ? 2.437 3.895 7.475 1.00 89.38 72 HIS A O 1
ATOM 569 N N . ALA A 1 73 ? 4.223 2.646 6.926 1.00 93.56 73 ALA A N 1
ATOM 570 C CA . ALA A 1 73 ? 3.902 2.471 5.511 1.00 93.56 73 ALA A CA 1
ATOM 571 C C . ALA A 1 73 ? 3.124 1.168 5.242 1.00 93.56 73 ALA A C 1
ATOM 573 O O . ALA A 1 73 ? 2.918 0.803 4.084 1.00 93.56 73 ALA A O 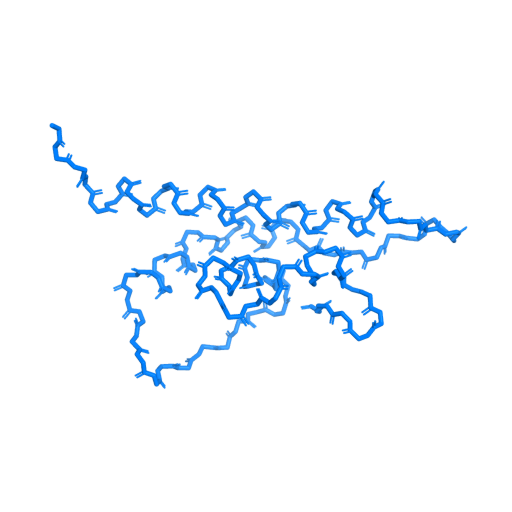1
ATOM 574 N N . SER A 1 74 ? 2.671 0.466 6.292 1.00 95.06 74 SER A N 1
ATOM 575 C CA . SER A 1 74 ? 1.915 -0.779 6.144 1.00 95.06 74 SER A CA 1
ATOM 576 C C . SER A 1 74 ? 0.687 -0.682 5.224 1.00 95.06 74 SER A C 1
ATOM 578 O O . SER A 1 74 ? 0.469 -1.642 4.491 1.00 95.06 74 SER A O 1
ATOM 580 N N . PRO A 1 75 ? -0.066 0.440 5.126 1.00 97.06 75 PRO A N 1
ATOM 581 C CA . PRO A 1 75 ? -1.174 0.528 4.170 1.00 97.06 75 PRO A CA 1
ATOM 582 C C . PRO A 1 75 ? -0.735 0.352 2.710 1.00 97.06 75 PRO A C 1
ATOM 584 O O . PRO A 1 75 ? -1.406 -0.342 1.952 1.00 97.06 75 PRO A O 1
ATOM 587 N N . VAL A 1 76 ? 0.408 0.933 2.325 1.00 97.88 76 VAL A N 1
ATOM 588 C CA . VAL A 1 76 ? 0.988 0.774 0.978 1.00 97.88 76 VAL A CA 1
ATOM 589 C C . VAL A 1 76 ? 1.454 -0.657 0.772 1.00 97.88 76 VAL A C 1
ATOM 591 O O . VAL A 1 76 ? 1.153 -1.254 -0.255 1.00 97.88 76 VAL A O 1
ATOM 594 N N . TYR A 1 77 ? 2.136 -1.236 1.763 1.00 97.06 77 TYR A N 1
ATOM 595 C CA . TYR A 1 77 ? 2.563 -2.630 1.690 1.00 97.06 77 TYR A CA 1
ATOM 596 C C . TYR A 1 77 ? 1.381 -3.583 1.474 1.00 97.06 77 TYR A C 1
ATOM 598 O O . TYR A 1 77 ? 1.417 -4.395 0.555 1.00 97.06 77 TYR A O 1
ATOM 606 N N . HIS A 1 78 ? 0.312 -3.457 2.264 1.00 97.62 78 HIS A N 1
ATOM 607 C CA . HIS A 1 78 ? -0.872 -4.311 2.141 1.00 97.62 78 HIS A CA 1
ATOM 608 C C . HIS A 1 78 ? -1.589 -4.116 0.803 1.00 97.62 78 HIS A C 1
ATOM 610 O O . HIS A 1 78 ? -2.012 -5.097 0.196 1.00 97.62 78 HIS A O 1
ATOM 616 N N . ALA A 1 79 ? -1.670 -2.879 0.302 1.00 98.31 79 ALA A N 1
ATOM 617 C CA . ALA A 1 79 ? -2.196 -2.598 -1.032 1.00 98.31 79 ALA A CA 1
ATOM 618 C C . ALA A 1 79 ? -1.380 -3.296 -2.137 1.00 98.31 79 ALA A C 1
ATOM 620 O O . ALA A 1 79 ? -1.960 -3.912 -3.028 1.00 98.31 79 ALA A O 1
ATOM 621 N N . ILE A 1 80 ? -0.046 -3.265 -2.047 1.00 98.19 80 ILE A N 1
ATOM 622 C CA . ILE A 1 80 ? 0.847 -3.968 -2.980 1.00 98.19 80 ILE A CA 1
ATOM 623 C C . ILE A 1 80 ? 0.639 -5.483 -2.897 1.00 98.19 80 ILE A C 1
ATOM 625 O O . ILE A 1 80 ? 0.457 -6.127 -3.926 1.00 98.19 80 ILE A O 1
ATOM 629 N N . GLN A 1 81 ? 0.606 -6.058 -1.689 1.00 97.62 81 GLN A N 1
ATOM 630 C CA . GLN A 1 81 ? 0.385 -7.499 -1.520 1.00 97.62 81 GLN A CA 1
ATOM 631 C C . GLN A 1 81 ? -0.970 -7.945 -2.076 1.00 97.62 81 GLN A C 1
ATOM 633 O O . GLN A 1 81 ? -1.070 -9.027 -2.647 1.00 97.62 81 GLN A O 1
ATOM 638 N N . TYR A 1 82 ? -1.999 -7.108 -1.956 1.00 98.56 82 TYR A N 1
ATOM 639 C CA . TYR A 1 82 ? -3.297 -7.360 -2.570 1.00 98.56 82 TYR A CA 1
ATOM 640 C C . TYR A 1 82 ? -3.229 -7.356 -4.101 1.00 98.56 82 TYR A C 1
ATOM 642 O O . TYR A 1 82 ? -3.707 -8.300 -4.725 1.00 98.56 82 TYR A O 1
ATOM 650 N N . LEU A 1 83 ? -2.594 -6.349 -4.714 1.00 98.31 83 LEU A N 1
ATOM 651 C CA . LEU A 1 83 ? -2.453 -6.290 -6.175 1.00 98.31 83 LEU A CA 1
ATOM 652 C C . LEU A 1 83 ? -1.606 -7.438 -6.740 1.00 98.31 83 LEU A C 1
ATOM 654 O O . LEU A 1 83 ? -1.883 -7.911 -7.837 1.00 98.31 83 LEU A O 1
ATOM 658 N N . LEU A 1 84 ? -0.620 -7.920 -5.980 1.00 96.75 84 LEU A N 1
ATOM 659 C CA . LEU A 1 84 ? 0.191 -9.089 -6.334 1.00 96.75 84 LEU A CA 1
ATOM 660 C C . LEU A 1 84 ? -0.517 -10.433 -6.074 1.00 96.75 84 LEU A C 1
ATOM 662 O O . LEU A 1 84 ? 0.038 -11.480 -6.394 1.00 96.75 84 LEU A O 1
ATOM 666 N N . GLY A 1 85 ? -1.720 -10.431 -5.488 1.00 97.50 85 GLY A N 1
ATOM 667 C CA . GLY A 1 85 ? -2.478 -11.650 -5.178 1.00 97.50 85 GLY A CA 1
ATOM 668 C C . GLY A 1 85 ? -2.004 -12.410 -3.933 1.00 97.50 85 GLY A C 1
ATOM 669 O O . GLY A 1 85 ? -2.475 -13.515 -3.673 1.00 97.50 85 GLY A O 1
ATOM 670 N N . ASN A 1 86 ? -1.111 -11.822 -3.137 1.00 96.94 86 ASN A N 1
ATOM 671 C CA . ASN A 1 86 ? -0.580 -12.415 -1.905 1.00 96.94 86 ASN A CA 1
ATOM 672 C C . ASN A 1 86 ? -1.460 -12.146 -0.675 1.00 96.94 86 ASN A C 1
ATOM 674 O O . ASN A 1 86 ? -1.260 -12.764 0.372 1.00 96.94 86 ASN A O 1
ATOM 678 N N . LEU A 1 87 ? -2.408 -11.209 -0.775 1.00 98.06 87 LEU A N 1
ATOM 679 C CA . LEU A 1 87 ? -3.325 -10.859 0.305 1.00 98.06 87 LEU A CA 1
ATOM 680 C C . LEU A 1 87 ? -4.776 -11.166 -0.077 1.00 98.06 87 LEU A C 1
ATOM 682 O O . LEU A 1 87 ? -5.295 -10.630 -1.054 1.00 98.06 87 LEU A O 1
ATOM 686 N N . ASP A 1 88 ? -5.442 -11.990 0.737 1.00 98.00 88 ASP A N 1
ATOM 687 C CA . ASP A 1 88 ? -6.863 -12.313 0.575 1.00 98.00 88 ASP A CA 1
ATOM 688 C C . ASP A 1 88 ? -7.719 -11.029 0.703 1.00 98.00 88 ASP A C 1
ATOM 690 O O . ASP A 1 88 ? -7.600 -10.320 1.714 1.00 98.00 88 ASP A O 1
ATOM 694 N N . PRO A 1 89 ? -8.591 -10.726 -0.283 1.00 97.00 89 PRO A N 1
ATOM 695 C CA . PRO A 1 89 ? -9.417 -9.520 -0.300 1.00 97.00 89 PRO A CA 1
ATOM 696 C C . PRO A 1 89 ? -10.228 -9.288 0.980 1.00 97.00 89 PRO A C 1
ATOM 698 O O . PRO A 1 89 ? -10.485 -8.135 1.332 1.00 97.00 89 PRO A O 1
ATOM 701 N N . LYS A 1 90 ? -10.605 -10.352 1.707 1.00 96.69 90 LYS A N 1
ATOM 702 C CA . LYS A 1 90 ? -11.374 -10.225 2.957 1.00 96.69 90 LYS A CA 1
ATOM 703 C C . LYS A 1 90 ? -10.658 -9.392 4.022 1.00 96.69 90 LYS A C 1
ATOM 705 O O . LYS A 1 90 ? -11.310 -8.850 4.902 1.00 96.69 90 LYS A O 1
ATOM 710 N N . TYR A 1 91 ? -9.329 -9.283 3.958 1.00 97.81 91 TYR A N 1
ATOM 711 C CA . TYR A 1 91 ? -8.547 -8.525 4.933 1.00 97.81 91 TYR A CA 1
ATOM 712 C C . TYR A 1 91 ? -8.494 -7.021 4.654 1.00 97.81 91 TYR A C 1
ATOM 714 O O . TYR A 1 91 ? -8.079 -6.267 5.534 1.00 97.81 91 TYR A O 1
ATOM 722 N N . LEU A 1 92 ? -8.927 -6.546 3.479 1.00 97.06 92 LEU A N 1
ATOM 723 C CA . LEU A 1 92 ? -8.890 -5.114 3.155 1.00 97.06 92 LEU A CA 1
ATOM 724 C C . LEU A 1 92 ? -9.789 -4.277 4.084 1.00 97.06 92 LEU A C 1
ATOM 726 O O . LEU A 1 92 ? -9.523 -3.105 4.336 1.00 97.06 92 LEU A O 1
ATOM 730 N N . THR A 1 93 ? -10.827 -4.873 4.663 1.00 96.50 93 THR A N 1
ATOM 731 C CA . THR A 1 93 ? -11.691 -4.211 5.652 1.00 96.50 93 THR A CA 1
ATOM 732 C C . THR A 1 93 ? -11.188 -4.360 7.090 1.00 96.50 93 THR A C 1
ATOM 734 O O . THR A 1 93 ? -11.690 -3.694 7.998 1.00 96.50 93 THR A O 1
ATOM 737 N N . GLU A 1 94 ? -10.149 -5.172 7.296 1.00 96.50 94 GLU A N 1
ATOM 738 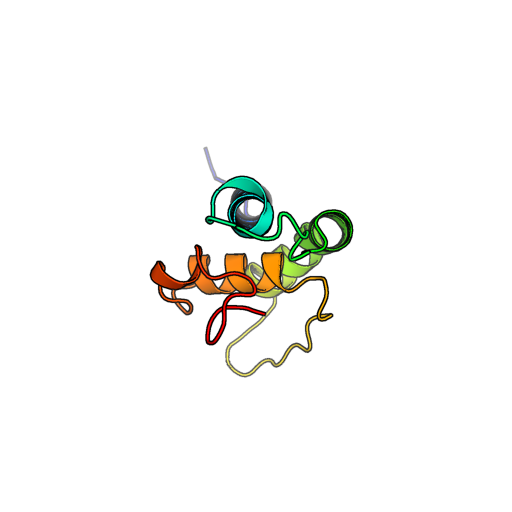C CA . GLU A 1 94 ? -9.654 -5.612 8.604 1.00 96.50 94 GLU A CA 1
ATOM 739 C C . GLU A 1 94 ? -8.386 -4.877 9.049 1.00 96.50 94 GLU A C 1
ATOM 741 O O . GLU A 1 94 ? -7.647 -5.346 9.918 1.00 96.50 94 GLU A O 1
ATOM 746 N N . MET A 1 95 ? -8.110 -3.693 8.495 1.00 95.19 95 MET A N 1
ATOM 747 C CA . MET A 1 95 ? -6.987 -2.881 8.956 1.00 95.19 95 MET A CA 1
ATOM 748 C C . MET A 1 95 ? -7.139 -2.544 10.446 1.00 95.19 95 MET A C 1
ATOM 750 O O . MET A 1 95 ? -8.159 -2.008 10.893 1.00 95.19 95 MET A O 1
ATOM 754 N N . ARG A 1 96 ? -6.108 -2.885 11.223 1.00 93.25 96 ARG A N 1
ATOM 755 C CA . ARG A 1 96 ? -6.022 -2.775 12.685 1.00 93.25 96 ARG A CA 1
ATOM 756 C C . ARG A 1 96 ? -7.095 -3.553 13.454 1.00 93.25 96 ARG A C 1
ATOM 758 O O . ARG A 1 96 ? -7.262 -3.326 14.648 1.00 93.25 96 ARG A O 1
ATOM 765 N N . ALA A 1 97 ? -7.815 -4.464 12.800 1.00 93.19 97 ALA A N 1
ATOM 766 C CA . ALA A 1 97 ? -8.700 -5.385 13.500 1.00 93.19 97 ALA A CA 1
ATOM 767 C C . ALA A 1 97 ? -7.885 -6.418 14.288 1.00 93.19 97 ALA A C 1
ATOM 769 O O . ALA A 1 97 ? -6.727 -6.713 13.972 1.00 93.19 97 ALA A O 1
ATOM 770 N N . PHE A 1 98 ? -8.515 -7.020 15.292 1.00 92.25 98 PHE A N 1
ATOM 771 C CA . PHE A 1 98 ? -7.981 -8.219 15.924 1.00 92.25 98 PHE A CA 1
ATOM 772 C C . PHE A 1 98 ? -7.867 -9.344 14.880 1.00 92.25 98 PHE A C 1
ATOM 774 O O . PHE A 1 98 ? -8.811 -9.582 14.135 1.00 92.25 98 PHE A O 1
ATOM 781 N N . HIS A 1 99 ? -6.698 -9.988 14.784 1.00 94.50 99 HIS A N 1
ATOM 782 C CA . HIS A 1 99 ? -6.340 -10.929 13.702 1.00 94.50 99 HIS A CA 1
ATOM 783 C C . HIS A 1 99 ? -6.393 -10.365 12.267 1.00 94.50 99 HIS A C 1
ATOM 785 O O . HIS A 1 99 ? -6.320 -11.125 11.301 1.00 94.50 99 HIS A O 1
ATOM 791 N N . GLY A 1 100 ? -6.487 -9.042 12.126 1.00 95.75 100 GLY A N 1
ATOM 792 C CA . GLY A 1 100 ? -6.448 -8.348 10.848 1.00 95.75 100 GLY A CA 1
ATOM 793 C C . GLY A 1 100 ? -5.061 -7.821 10.485 1.00 95.75 100 GLY A C 1
ATOM 794 O O . GLY A 1 100 ? -4.038 -8.212 11.054 1.00 95.75 100 GLY A O 1
ATOM 795 N N . LEU A 1 101 ? -5.041 -6.888 9.535 1.00 94.94 101 LEU A N 1
ATOM 796 C CA . LEU A 1 101 ? -3.815 -6.249 9.053 1.00 94.94 101 LEU A CA 1
ATOM 797 C C . LEU A 1 101 ? -3.262 -5.263 10.084 1.00 94.94 101 LEU A C 1
ATOM 799 O O . LEU A 1 101 ? -4.029 -4.579 10.759 1.00 94.94 101 LEU A O 1
ATOM 803 N N . GLN A 1 102 ? -1.939 -5.129 10.167 1.00 89.50 102 GLN A N 1
ATOM 804 C CA . GLN A 1 102 ? -1.264 -4.175 11.062 1.00 89.50 102 GLN A CA 1
ATOM 805 C C . GLN A 1 102 ? -0.452 -3.152 10.271 1.00 89.50 102 GLN A C 1
ATOM 807 O O . GLN A 1 102 ? 0.185 -3.548 9.277 1.00 89.50 102 GLN A O 1
#

=== Feature glossary ===
Legend for the data blocks above and below:

— What the protein is —

The amino-acid sequence is the protein's primary structure: the linear order of residues from the N-terminus to the C-terminus, written in one-letter code. Everything else here — the 3D coordinates, the secondary structure, the domain annotations — is ultimately a consequence of this string.

Functional annotations link the protein to curated databases. InterPro entries identify conserved domains and families by matching the sequence against member-database signatures (Pfam, PROSITE, CDD, …). Gene Ontology (GO) terms describe molecular function, biological process, and cellular component in a controlled vocabulary. CATH places the structure in a hierarchical fold classification (Class/Architecture/Topology/Homologous-superfamily). The organism is the source species.

— Where its atoms are —

Atomic coordinates in PDBx/mmCIF format — the same representation the Protein Data Bank distributes. Each line of the _atom_site loop places one backbone atom in Cartesian space (units: ångströms, origin: arbitrary).

The six renders are orthographic views along the three Cartesian axes in both directions. Representation (cartoon, sticks, or surface) and color scheme (sequence-rainbow or by-chain) vary across proteins so the training set covers all the common visualization conventions.

— Local backbone conformation —

Eight-state secondary structure (DSSP): H is the canonical α-helix, G the tighter 3₁₀-helix, I the wider π-helix; E/B are β-structure, T and S are turns and bends, and '-' is everything else. DSSP derives these from the pattern of main-chain N–H···O=C hydrogen bonds, not from the sequence.

Three-state secondary structure (P-SEA) collapses the eight DSSP classes into helix (a), strand (b), and coil (c). P-SEA assigns these from Cα geometry alone — distances and angles — without requiring backbone oxygens, so it works on any Cα trace.

φ (phi) and ψ (psi) are the two rotatable backbone dihedrals per residue: φ is the C(i-1)–N–Cα–C torsion, ψ is the N–Cα–C–N(i+1) torsion, both in degrees on (−180°, 180°]. α-helical residues cluster near (−60°, −45°); β-strand residues near (−120°, +130°). A Ramachandran plot is simply a scatter of (φ, ψ) for every residue.

— Global shape and packing —

The geometric summary reports three shape descriptors. Rg (radius of gyration) measures how spread out the Cα atoms are about their centre of mass; compact globular proteins have small Rg, elongated or unfolded ones large. Cα contacts (<8 Å, |i−j|>4) count long-range residue pairs in spatial proximity — high for tightly packed folds, near zero for rods or random coil. The bounding-box extents give the protein's footprint along x, y, z in Å.

SASA measures how much of the protein is reachable by solvent. It is computed by rolling a water-sized probe over the atomic surface and summing the exposed area (Å²). Per-residue SASA distinguishes core (buried, low SASA) from surface (exposed, high SASA) residues; total SASA is a whole-molecule size measure.

Plot images: a contact map (which residues are close in 3D, as an N×N binary image), a Ramachandran scatter (backbone torsion angles, revealing secondary-structure composition at a glance), and — for AlphaFold structures — a PAE heatmap (pairwise prediction confidence).

— Structural neighborhood —

A 3Di character summarizes, for each residue, the relative orientation of the Cα frame of its nearest spatial neighbor. Because it encodes fold topology rather than chemistry, 3Di alignments detect remote structural similarity that sequence alignment misses.

The Foldseek neighbor list gives the closest experimentally determined structures in the PDB, ranked by structural alignment. TM-score near 1 means near-identical fold; near 0.3 means only rough topology match. This is how one finds what a novel AlphaFold prediction most resembles in the solved-structure universe.

— Confidence and disorder —

For AlphaFold models, the B-factor field carries pLDDT — the model's own estimate of local accuracy on a 0–100 scale. Regions with pLDDT<50 should be treated as essentially unmodeled; they often correspond to intrinsically disordered segments.

Crystallographic B-factors measure how much each atom's electron density is smeared out, in Å². They rise in mobile loops and surface residues and fall in the buried interior. In AlphaFold models this column is repurposed to hold pLDDT instead.

Predicted Aligned Error (PAE) is an AlphaFold confidence matrix: entry (i, j) is the expected error in the position of residue j, in ångströms, when the prediction is superimposed on the true structure at residue i. Low PAE within a block of residues means that block is internally rigid and well-predicted; high PAE between two blocks means their relative placement is uncertain even if each block individually is confident.